Protein AF-A0AAE4C922-F1 (afdb_monomer)

Radius of gyration: 15.32 Å; Cα contacts (8 Å, |Δi|>4): 191; chain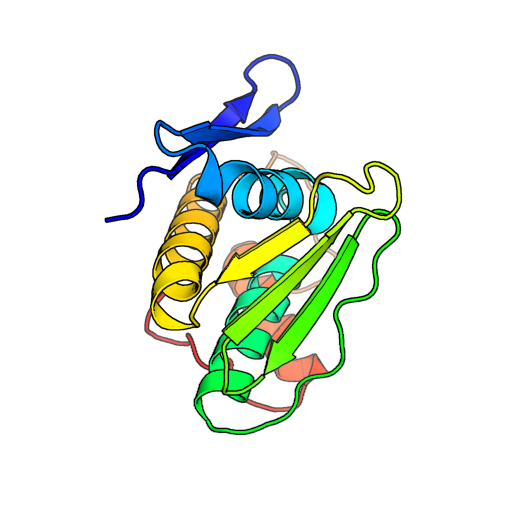s: 1; bounding box: 37×38×39 Å

Solvent-accessible surface area (backbone atoms only — not comparable to full-atom values): 8751 Å² total; per-residue (Å²): 136,72,62,66,46,72,46,67,37,92,88,74,74,39,59,43,69,48,64,81,53,71,88,48,45,65,61,45,50,47,42,38,70,74,30,45,90,39,57,53,53,47,48,51,55,53,43,43,55,52,40,6,72,73,64,40,76,48,82,65,48,80,55,92,56,37,48,34,44,48,35,70,84,18,38,41,44,36,33,72,87,40,82,84,51,60,52,75,42,44,56,81,65,47,46,60,52,53,53,51,49,51,56,47,56,73,70,56,78,79,65,86,87,68,85,59,94,62,62,74,91,46,56,71,65,56,35,32,52,53,50,48,25,62,74,70,73,44,83,59,87,51,68,80,75,82,103

Nearest PDB structures (foldseek):
  8kdc-assembly1_A  TM=4.820E-01  e=9.757E-01  Human respirovirus 3
  1xip-assembly1_A  TM=6.597E-01  e=4.620E+00  Saccharomyces cerevisiae
  5m11-assembly1_A  TM=6.173E-01  e=4.099E+00  Porphyromonas gingivalis
  6v86-assembly1_A  TM=4.823E-01  e=1.574E+00  Simian virus 5 (strain W3)

Secondary structure (DSSP, 8-state):
--SEEEEE-TTT--EEEEES-GGGHHHHHHIIIIITT-HHHHHHHHHHHHHHHTT--PPPEE-SSEEEEEETTEEEEEESS-TT-EEEE-HHHHHHHHHHHHHHHHTSPPPTTPPPSS-TTS-HHHHHHHHHHHHHTS--TTTTT--

Foldseek 3Di:
DAQKDWDADPPPRFIQIDGDDVLCVLVRVCCRPVVILPLLSLLVVLQCLVCQCVQHFDDWDDDPFWTWGGHVQFIWIAGPVDRVSIHTDHSVNNNVVSLNSSVNSVPRDDDPPDDDPFPPVDDPNVRSQVVNCVVVVHHRPCVVPSD

Mean predicted aligned error: 4.3 Å

pLDDT: mean 90.55, std 7.06, range [52.28, 97.0]

Organism: NCBI:txid137266

Structure (mmCIF, N/CA/C/O backbone):
data_AF-A0AAE4C922-F1
#
_entry.id   AF-A0AAE4C922-F1
#
loop_
_atom_site.group_PDB
_atom_site.id
_atom_site.type_symbol
_atom_site.label_atom_id
_atom_site.label_alt_id
_atom_site.label_comp_id
_atom_site.label_asym_id
_atom_site.label_entity_id
_atom_site.label_seq_id
_atom_site.pdbx_PDB_ins_code
_atom_site.Cartn_x
_atom_site.Cartn_y
_atom_site.Cartn_z
_atom_site.occupancy
_atom_site.B_iso_or_equiv
_atom_site.auth_seq_id
_atom_site.auth_comp_id
_atom_site.auth_asym_id
_atom_site.auth_atom_id
_atom_site.pdbx_PDB_model_num
ATOM 1 N N . MET A 1 1 ? 16.343 -5.368 2.368 1.00 52.28 1 MET A N 1
ATOM 2 C CA . MET A 1 1 ? 16.003 -4.069 2.977 1.00 52.28 1 MET A CA 1
ATOM 3 C C . MET A 1 1 ? 15.956 -3.070 1.843 1.00 52.28 1 MET A C 1
ATOM 5 O O . MET A 1 1 ? 16.973 -2.877 1.186 1.00 52.28 1 MET A O 1
ATOM 9 N N . THR A 1 2 ? 14.772 -2.576 1.517 1.00 64.94 2 THR A N 1
ATOM 10 C CA . THR A 1 2 ? 14.566 -1.636 0.414 1.00 64.94 2 THR A CA 1
ATOM 11 C C . THR A 1 2 ? 15.020 -0.239 0.814 1.00 64.94 2 THR A C 1
ATOM 13 O O . THR A 1 2 ? 14.922 0.147 1.973 1.00 64.94 2 THR A O 1
ATOM 16 N N . ASP A 1 3 ? 15.550 0.518 -0.146 1.00 85.31 3 ASP A N 1
ATOM 17 C CA . ASP A 1 3 ? 16.091 1.866 0.085 1.00 85.31 3 ASP A CA 1
ATOM 18 C C . ASP A 1 3 ? 14.994 2.940 0.231 1.00 85.31 3 ASP A C 1
ATOM 20 O O . ASP A 1 3 ? 15.311 4.127 0.235 1.00 85.31 3 ASP A O 1
ATOM 24 N N . LEU A 1 4 ? 13.721 2.536 0.343 1.00 91.75 4 LEU A N 1
ATOM 25 C CA . LEU A 1 4 ? 12.575 3.401 0.623 1.00 91.75 4 LEU A CA 1
ATOM 26 C C . LEU A 1 4 ? 12.276 3.442 2.123 1.00 91.75 4 LEU A C 1
ATOM 28 O O . LEU A 1 4 ? 12.297 2.421 2.807 1.00 91.75 4 LEU A O 1
ATOM 32 N N . ARG A 1 5 ? 11.955 4.632 2.623 1.00 94.00 5 ARG A N 1
ATOM 33 C CA . ARG A 1 5 ? 11.443 4.879 3.973 1.00 94.00 5 ARG A CA 1
ATOM 34 C C . ARG A 1 5 ? 10.208 5.752 3.884 1.00 94.00 5 ARG A C 1
ATOM 36 O O . ARG A 1 5 ? 10.189 6.681 3.080 1.00 94.00 5 ARG A O 1
ATOM 43 N N . PHE A 1 6 ? 9.238 5.482 4.744 1.00 96.25 6 PHE A N 1
ATOM 44 C CA . PHE A 1 6 ? 7.982 6.216 4.814 1.00 96.25 6 PHE A CA 1
ATOM 45 C C . PHE A 1 6 ? 7.894 6.985 6.126 1.00 96.25 6 PHE A C 1
ATOM 47 O O . PHE A 1 6 ? 8.331 6.503 7.172 1.00 96.25 6 PHE A O 1
ATOM 54 N N . GLU A 1 7 ? 7.358 8.193 6.053 1.00 96.19 7 GLU A N 1
ATOM 55 C CA . GLU A 1 7 ? 7.121 9.060 7.201 1.00 96.19 7 GLU A CA 1
ATOM 56 C C . GLU A 1 7 ? 5.879 9.921 6.943 1.00 96.19 7 GLU A C 1
ATOM 58 O O . GLU A 1 7 ? 5.360 9.964 5.825 1.00 96.19 7 GLU A O 1
ATOM 63 N N . LEU A 1 8 ? 5.385 10.589 7.983 1.00 96.19 8 LEU A N 1
ATOM 64 C CA . LEU A 1 8 ? 4.346 11.601 7.833 1.00 96.19 8 LEU A CA 1
ATOM 65 C C . LEU A 1 8 ? 4.983 12.960 7.585 1.00 96.19 8 LEU A C 1
ATOM 67 O O . LEU A 1 8 ? 5.907 13.361 8.297 1.00 96.19 8 LEU A O 1
ATOM 71 N N . ASP A 1 9 ? 4.435 13.679 6.616 1.00 94.00 9 ASP A N 1
ATOM 72 C CA . ASP A 1 9 ? 4.698 15.095 6.460 1.00 94.00 9 ASP A CA 1
ATOM 73 C C . ASP A 1 9 ? 4.204 15.854 7.711 1.00 94.00 9 ASP A C 1
ATOM 75 O O . ASP A 1 9 ? 3.045 15.687 8.110 1.00 94.00 9 ASP A O 1
ATOM 79 N N . PRO A 1 10 ? 5.057 16.673 8.354 1.00 90.81 10 PRO A N 1
ATOM 80 C CA . PRO A 1 10 ? 4.716 17.336 9.610 1.00 90.81 10 PRO A CA 1
ATOM 81 C C . PRO A 1 10 ? 3.700 18.477 9.455 1.00 90.81 10 PRO A C 1
ATOM 83 O O . PRO A 1 10 ? 3.103 18.880 10.451 1.00 90.81 10 PRO A O 1
ATOM 86 N N . GLU A 1 11 ? 3.522 19.020 8.250 1.00 92.94 11 GLU A N 1
ATOM 87 C CA . GLU A 1 11 ? 2.580 20.105 7.968 1.00 92.94 11 GLU A CA 1
ATOM 88 C C . GLU A 1 11 ? 1.208 19.550 7.568 1.00 92.94 11 GLU A C 1
ATOM 90 O O . GLU A 1 11 ? 0.177 20.034 8.040 1.00 92.94 11 GLU A O 1
ATOM 95 N N . TRP A 1 12 ? 1.192 18.502 6.743 1.00 90.00 12 TRP A N 1
ATOM 96 C CA . TRP A 1 12 ? -0.031 18.007 6.106 1.00 90.00 12 TRP A CA 1
ATOM 97 C C . TRP A 1 12 ? -0.566 16.702 6.697 1.00 90.00 12 TRP A C 1
ATOM 99 O O . TRP A 1 12 ? -1.698 16.318 6.391 1.00 90.00 12 TRP A O 1
ATOM 109 N N . ASP A 1 13 ? 0.204 16.023 7.555 1.00 90.75 13 ASP A N 1
ATOM 110 C CA . ASP A 1 13 ? -0.136 14.698 8.091 1.00 90.75 13 ASP A CA 1
ATOM 111 C C . ASP A 1 13 ? -0.445 13.704 6.950 1.00 90.75 13 ASP A C 1
ATOM 113 O O . ASP A 1 13 ? -1.394 12.918 7.007 1.00 90.75 13 ASP A O 1
ATOM 117 N N . LEU A 1 14 ? 0.330 13.779 5.863 1.00 93.12 14 LEU A N 1
ATOM 118 C CA . LEU A 1 14 ? 0.217 12.908 4.693 1.00 93.12 14 LEU A CA 1
ATOM 119 C C . LEU A 1 14 ? 1.459 12.021 4.568 1.00 93.12 14 LEU A C 1
ATOM 121 O O . LEU A 1 14 ? 2.556 12.479 4.887 1.00 93.12 14 LEU A O 1
ATOM 125 N N . PRO A 1 15 ? 1.320 10.767 4.101 1.00 96.69 15 PRO A N 1
ATOM 126 C CA . PRO A 1 15 ? 2.468 9.926 3.807 1.00 96.69 15 PRO A CA 1
ATOM 127 C C . PRO A 1 15 ? 3.399 10.588 2.794 1.00 96.69 15 PRO A C 1
ATOM 129 O O . PRO A 1 15 ? 2.966 11.060 1.745 1.00 96.69 15 PRO A O 1
ATOM 132 N N . ILE A 1 16 ? 4.690 10.566 3.094 1.00 96.50 16 ILE A N 1
ATOM 133 C CA . ILE A 1 16 ? 5.764 10.891 2.159 1.00 96.50 16 ILE A CA 1
ATOM 134 C C . ILE A 1 16 ? 6.784 9.757 2.174 1.00 96.50 16 ILE A C 1
ATOM 136 O O . ILE A 1 16 ? 6.860 8.971 3.124 1.00 96.50 16 ILE A O 1
ATOM 140 N N . PHE A 1 17 ? 7.582 9.662 1.113 1.00 95.31 17 PHE A N 1
ATOM 141 C CA . PHE A 1 17 ? 8.663 8.690 1.037 1.00 95.31 17 PHE A CA 1
ATOM 142 C C . PHE A 1 17 ? 10.007 9.373 0.807 1.00 95.31 17 PHE A C 1
ATOM 144 O O . PHE A 1 17 ? 10.119 10.406 0.147 1.00 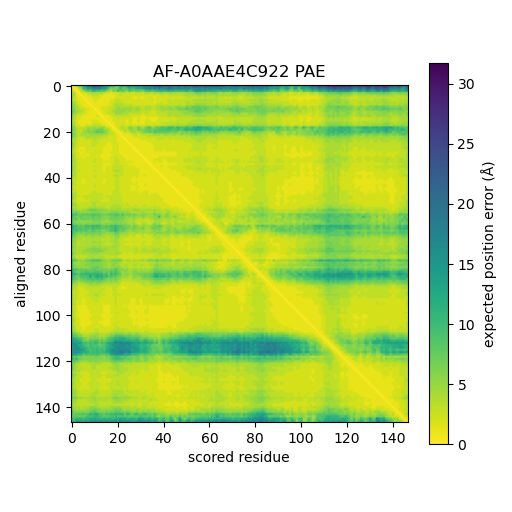95.31 17 PHE A O 1
ATOM 151 N N . LYS A 1 18 ? 11.055 8.753 1.339 1.00 93.06 18 LYS A N 1
ATOM 152 C CA . LYS A 1 18 ? 12.450 9.092 1.072 1.00 93.06 18 LYS A CA 1
ATOM 153 C C . LYS A 1 18 ? 13.144 7.849 0.559 1.00 93.06 18 LYS A C 1
ATOM 155 O O . LYS A 1 18 ? 12.982 6.775 1.133 1.00 93.06 18 LYS A O 1
ATOM 160 N N . GLY A 1 19 ? 13.969 7.989 -0.468 1.00 87.12 19 GLY A N 1
ATOM 161 C CA . GLY A 1 19 ? 14.823 6.893 -0.892 1.00 87.12 19 GLY A CA 1
ATOM 162 C C . GLY A 1 19 ? 16.059 7.344 -1.640 1.00 87.12 19 GLY A C 1
ATOM 163 O O . GLY A 1 19 ? 16.135 8.473 -2.115 1.00 87.12 19 GLY A O 1
ATOM 164 N N . ARG A 1 20 ? 17.053 6.456 -1.696 1.00 82.00 20 ARG A N 1
ATOM 165 C CA . ARG A 1 20 ? 18.315 6.698 -2.416 1.00 82.00 20 ARG A CA 1
ATOM 166 C C . ARG A 1 20 ? 18.31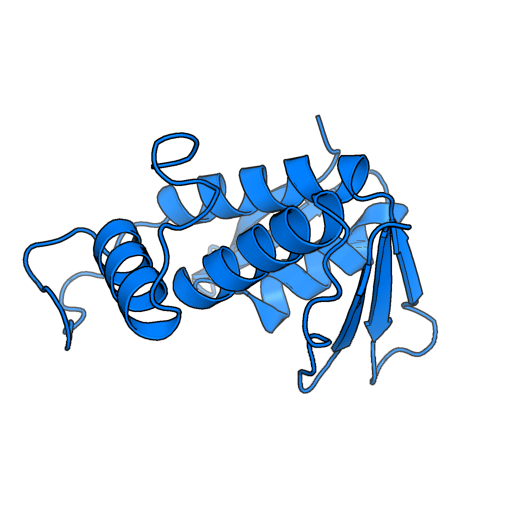0 6.127 -3.826 1.00 82.00 20 ARG A C 1
ATOM 168 O O . ARG A 1 20 ? 18.996 6.640 -4.700 1.00 82.00 20 ARG A O 1
ATOM 175 N N . ALA A 1 21 ? 17.549 5.060 -4.034 1.00 85.31 21 ALA A N 1
ATOM 176 C CA . ALA A 1 21 ? 17.456 4.380 -5.309 1.00 85.31 21 ALA A CA 1
ATOM 177 C C . ALA A 1 21 ? 16.242 4.905 -6.088 1.00 85.31 21 ALA A C 1
ATOM 179 O O . ALA A 1 21 ? 15.108 4.504 -5.822 1.00 85.31 21 ALA A O 1
ATOM 180 N N . GLU A 1 22 ? 16.501 5.772 -7.073 1.00 87.06 22 GLU A N 1
ATOM 181 C CA . GLU A 1 22 ? 15.480 6.405 -7.928 1.00 87.06 22 GLU A CA 1
ATOM 182 C C . GLU A 1 22 ? 14.549 5.387 -8.596 1.00 87.06 22 GLU A C 1
ATOM 184 O O . GLU A 1 22 ? 13.365 5.654 -8.786 1.00 87.06 22 GLU A O 1
ATOM 189 N N . ARG A 1 23 ? 15.047 4.170 -8.861 1.00 89.06 23 ARG A N 1
ATOM 190 C CA . ARG A 1 23 ? 14.239 3.074 -9.414 1.00 89.06 23 ARG A CA 1
ATOM 191 C C . ARG A 1 23 ? 12.982 2.765 -8.601 1.00 89.06 23 ARG A C 1
ATOM 193 O O . ARG A 1 23 ? 12.041 2.241 -9.174 1.00 89.06 23 ARG A O 1
ATOM 200 N N . TYR A 1 24 ? 12.956 3.042 -7.295 1.00 90.75 24 TYR A N 1
ATOM 201 C CA . TYR A 1 24 ? 11.797 2.781 -6.434 1.00 90.75 24 TYR A CA 1
ATOM 202 C C . TYR A 1 24 ? 10.889 4.004 -6.250 1.00 90.75 24 TYR A C 1
ATOM 204 O O . TYR A 1 24 ? 9.877 3.904 -5.563 1.00 90.75 24 TYR A O 1
ATOM 212 N N . PHE A 1 25 ? 11.209 5.154 -6.849 1.00 90.62 25 PHE A N 1
ATOM 213 C CA . PHE A 1 25 ? 10.378 6.353 -6.717 1.00 90.62 25 PHE A CA 1
ATOM 214 C C . PHE A 1 25 ? 8.966 6.172 -7.285 1.00 90.62 25 PHE A C 1
ATOM 216 O O . PHE A 1 25 ? 8.040 6.605 -6.607 1.00 90.62 25 PHE A O 1
ATOM 223 N N . PRO A 1 26 ? 8.748 5.488 -8.428 1.00 90.88 26 PRO A N 1
ATOM 224 C CA . PRO A 1 26 ? 7.392 5.203 -8.901 1.00 90.88 26 PRO A CA 1
ATOM 225 C C . PRO A 1 26 ? 6.571 4.384 -7.899 1.00 90.88 26 PRO A C 1
ATOM 227 O O . PRO A 1 26 ? 5.418 4.714 -7.639 1.00 90.88 26 PRO A O 1
ATOM 230 N N . LEU A 1 27 ? 7.185 3.372 -7.275 1.00 92.12 27 LEU A N 1
ATOM 231 C CA . LEU A 1 27 ? 6.546 2.553 -6.242 1.00 92.12 27 LEU A CA 1
ATOM 232 C C . LEU A 1 27 ? 6.218 3.372 -4.982 1.00 92.12 27 LEU A C 1
ATOM 234 O O . LEU A 1 27 ? 5.122 3.259 -4.442 1.00 92.12 27 LEU A O 1
ATOM 238 N N . GLY A 1 28 ? 7.146 4.224 -4.536 1.00 93.69 28 GLY A N 1
ATOM 239 C CA . GLY A 1 28 ? 6.911 5.145 -3.423 1.00 93.69 28 GLY A CA 1
ATOM 240 C C . GLY A 1 28 ? 5.793 6.147 -3.716 1.00 93.69 28 GLY A C 1
ATOM 241 O O . GLY A 1 28 ? 4.930 6.355 -2.869 1.00 93.69 28 GLY A O 1
ATOM 242 N N . ALA A 1 29 ? 5.783 6.724 -4.920 1.00 92.06 29 ALA A N 1
ATOM 243 C CA . ALA A 1 29 ? 4.788 7.696 -5.362 1.00 92.06 29 ALA A CA 1
ATOM 244 C C . ALA A 1 29 ? 3.385 7.087 -5.416 1.00 92.06 29 ALA A C 1
ATOM 246 O O . ALA A 1 29 ? 2.467 7.655 -4.832 1.00 92.06 29 ALA A O 1
ATOM 247 N N . TRP A 1 30 ? 3.249 5.899 -6.013 1.00 93.56 30 TRP A N 1
ATOM 248 C CA . TRP A 1 30 ? 1.985 5.163 -6.034 1.00 93.56 30 TRP A CA 1
ATOM 249 C C . TRP A 1 30 ? 1.467 4.864 -4.623 1.00 93.56 30 TRP A C 1
ATOM 251 O O . TRP A 1 30 ? 0.286 5.061 -4.347 1.00 93.56 30 TRP A O 1
ATOM 261 N N . LEU A 1 31 ? 2.339 4.445 -3.697 1.00 95.38 31 LEU A N 1
ATOM 262 C CA . LEU A 1 31 ? 1.921 4.160 -2.321 1.00 95.38 31 LEU A CA 1
ATOM 263 C C . LEU A 1 31 ? 1.370 5.399 -1.616 1.00 95.38 31 LEU A C 1
ATOM 265 O O . LEU A 1 31 ? 0.302 5.335 -1.010 1.00 95.38 31 LEU A O 1
ATOM 269 N N . ILE A 1 32 ? 2.058 6.537 -1.702 1.00 94.94 32 ILE A N 1
ATOM 270 C CA . ILE A 1 32 ? 1.611 7.736 -0.986 1.00 94.94 32 ILE A CA 1
ATOM 271 C C . ILE A 1 32 ? 0.373 8.387 -1.621 1.00 94.94 32 ILE A C 1
ATOM 273 O O . ILE A 1 32 ? -0.412 8.998 -0.893 1.00 94.94 32 ILE A O 1
ATOM 277 N N . SER A 1 33 ? 0.178 8.242 -2.939 1.00 92.06 33 SER A N 1
ATOM 278 C CA . SER A 1 33 ? -0.949 8.842 -3.664 1.00 92.06 33 SER A CA 1
ATOM 279 C C . SER A 1 33 ? -2.195 7.957 -3.675 1.00 92.06 33 SER A C 1
ATOM 281 O O . SER A 1 33 ? -3.278 8.443 -3.360 1.00 92.06 33 SER A O 1
ATOM 283 N N . GLU A 1 34 ? -2.049 6.667 -3.990 1.00 93.12 34 GLU A N 1
ATOM 284 C CA . GLU A 1 34 ? -3.180 5.757 -4.213 1.00 93.12 34 GLU A CA 1
ATOM 285 C C . GLU A 1 34 ? -3.551 4.971 -2.961 1.00 93.12 34 GLU A C 1
ATOM 287 O O . GLU A 1 34 ? -4.730 4.764 -2.683 1.00 93.12 34 GLU A O 1
ATOM 292 N N . VAL A 1 35 ? -2.554 4.543 -2.180 1.00 95.12 35 VAL A N 1
ATOM 293 C CA . VAL A 1 35 ? -2.80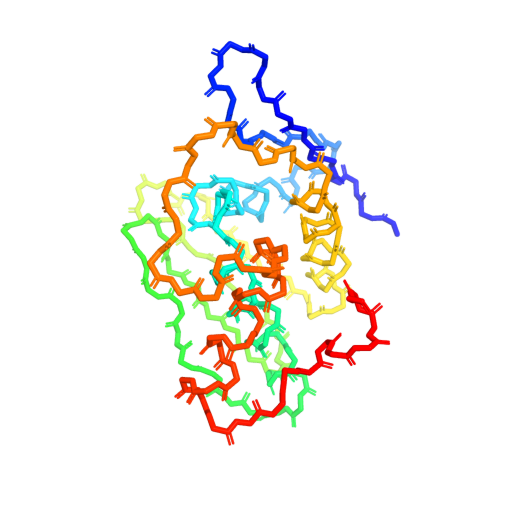5 3.814 -0.929 1.00 95.12 35 VAL A CA 1
ATOM 294 C C . VAL A 1 35 ? -3.014 4.789 0.226 1.00 95.12 35 VAL A C 1
ATOM 296 O O . VAL A 1 35 ? -3.945 4.637 1.022 1.00 95.12 35 VAL A O 1
ATOM 299 N N . SER A 1 36 ? -2.186 5.836 0.300 1.00 94.88 36 SER A N 1
ATOM 300 C CA . SER A 1 36 ? -2.265 6.877 1.326 1.00 94.88 36 SER A CA 1
ATOM 301 C C . SER A 1 36 ? -2.356 6.257 2.734 1.00 94.88 36 SER A C 1
ATOM 303 O O . SER A 1 36 ? -1.706 5.249 3.009 1.00 94.88 36 SER A O 1
ATOM 305 N N . LYS A 1 37 ? -3.151 6.827 3.646 1.00 94.75 37 LYS A N 1
ATOM 306 C CA . LYS A 1 37 ? -3.380 6.292 5.005 1.00 94.75 37 LYS A CA 1
ATOM 307 C C . LYS A 1 37 ? -4.483 5.223 5.075 1.00 94.75 37 LYS A C 1
ATOM 309 O O . LYS A 1 37 ? -4.967 4.911 6.165 1.00 94.75 37 LYS A O 1
ATOM 314 N N . ASN A 1 38 ? -4.944 4.703 3.936 1.00 93.62 38 ASN A N 1
ATOM 315 C CA . ASN A 1 38 ? -6.079 3.790 3.894 1.00 93.62 38 ASN A CA 1
ATOM 316 C C . ASN A 1 38 ? -5.624 2.337 4.098 1.00 93.62 38 ASN A C 1
ATOM 318 O O . ASN A 1 38 ? -5.079 1.701 3.199 1.00 93.62 38 ASN A O 1
ATOM 322 N N . HIS A 1 39 ? -5.898 1.801 5.288 1.00 94.31 39 HIS A N 1
ATOM 323 C CA . HIS A 1 39 ? -5.548 0.427 5.647 1.00 94.31 39 HIS A CA 1
ATOM 324 C C . HIS A 1 39 ? -6.225 -0.603 4.735 1.00 94.31 39 HIS A C 1
ATOM 326 O O . HIS A 1 39 ? -5.582 -1.574 4.364 1.00 94.31 39 HIS A O 1
ATOM 332 N N . GLY A 1 40 ? -7.481 -0.386 4.330 1.00 94.56 40 GLY A N 1
ATOM 333 C CA . GLY A 1 40 ? -8.188 -1.287 3.410 1.00 94.56 40 GLY A CA 1
ATOM 334 C C . GLY A 1 40 ? -7.479 -1.408 2.064 1.00 94.56 40 GLY A C 1
ATOM 335 O O . GLY A 1 40 ? -7.203 -2.505 1.599 1.00 94.56 40 GLY A O 1
ATOM 336 N N . VAL A 1 41 ? -7.082 -0.269 1.506 1.00 95.69 41 VAL A N 1
ATOM 337 C CA . VAL A 1 41 ? -6.380 -0.202 0.218 1.00 95.69 41 VAL A CA 1
ATOM 338 C C . VAL A 1 41 ? -4.970 -0.809 0.325 1.00 95.69 41 VAL A C 1
ATOM 340 O O . VAL A 1 41 ? -4.500 -1.478 -0.592 1.00 95.69 41 VAL A O 1
ATOM 343 N N . ALA A 1 42 ? -4.303 -0.666 1.476 1.00 96.88 42 ALA A N 1
ATOM 344 C CA . ALA A 1 42 ? -3.030 -1.343 1.734 1.00 96.88 42 ALA A CA 1
ATOM 345 C C . ALA A 1 42 ? -3.183 -2.875 1.825 1.00 96.88 42 ALA A C 1
ATOM 347 O O . ALA A 1 42 ? -2.313 -3.607 1.350 1.00 96.88 42 ALA A O 1
ATOM 348 N N . LEU A 1 43 ? -4.288 -3.362 2.404 1.00 97.00 43 LEU A N 1
ATOM 349 C CA . LEU A 1 43 ? -4.633 -4.788 2.428 1.00 97.00 43 LEU A CA 1
ATOM 350 C C . LEU A 1 43 ? -4.875 -5.319 1.013 1.00 97.00 43 LEU A C 1
ATOM 352 O O . LEU A 1 43 ? -4.316 -6.353 0.657 1.00 97.00 43 LEU A O 1
ATOM 356 N N . ASP A 1 44 ? -5.618 -4.586 0.181 1.00 96.25 44 ASP A N 1
ATOM 357 C CA . ASP A 1 44 ? -5.829 -4.956 -1.223 1.00 96.25 44 ASP A CA 1
ATOM 358 C C . ASP A 1 44 ? -4.497 -5.095 -1.973 1.00 96.25 44 ASP A C 1
ATOM 360 O O . ASP A 1 44 ? -4.268 -6.101 -2.645 1.00 96.25 44 ASP A O 1
ATOM 364 N N . ALA A 1 45 ? -3.566 -4.151 -1.793 1.00 96.25 45 ALA A N 1
ATOM 365 C CA . ALA A 1 45 ? -2.244 -4.216 -2.418 1.00 96.25 45 ALA A CA 1
ATOM 366 C C . ALA A 1 45 ? -1.430 -5.443 -1.962 1.00 96.25 45 ALA A C 1
ATOM 368 O O . ALA A 1 45 ? -0.801 -6.123 -2.779 1.00 96.25 45 ALA A O 1
ATOM 369 N N . LEU A 1 46 ? -1.445 -5.748 -0.659 1.00 96.69 46 LEU A N 1
ATOM 370 C CA . LEU A 1 46 ? -0.774 -6.923 -0.097 1.00 96.69 46 LEU A CA 1
ATOM 371 C C . LEU A 1 46 ? -1.381 -8.231 -0.618 1.00 96.69 46 LEU A C 1
ATOM 373 O O . LEU A 1 46 ? -0.639 -9.153 -0.967 1.00 96.69 46 LEU A O 1
ATOM 377 N N . ALA A 1 47 ? -2.710 -8.318 -0.668 1.00 96.00 47 ALA A N 1
ATOM 378 C CA . ALA A 1 47 ? -3.420 -9.490 -1.155 1.00 96.00 47 ALA A CA 1
ATOM 379 C C . ALA A 1 47 ? -3.203 -9.707 -2.656 1.00 96.00 47 ALA A C 1
ATOM 381 O O . ALA A 1 47 ? -2.879 -10.823 -3.053 1.00 96.00 47 ALA A O 1
ATOM 382 N N . MET A 1 48 ? -3.269 -8.641 -3.461 1.00 95.44 48 MET A N 1
ATOM 383 C CA . MET A 1 48 ? -2.976 -8.665 -4.897 1.00 95.44 48 MET A CA 1
ATOM 384 C C . MET A 1 48 ? -1.591 -9.264 -5.178 1.00 95.44 48 MET A C 1
ATOM 386 O O . MET A 1 48 ? -1.446 -10.124 -6.048 1.00 95.44 48 MET A O 1
ATOM 390 N N . LEU A 1 49 ? -0.569 -8.860 -4.414 1.00 95.62 49 LEU A N 1
ATOM 391 C CA . LEU A 1 49 ? 0.782 -9.404 -4.563 1.00 95.62 49 LEU A CA 1
ATOM 392 C C . LEU A 1 49 ? 0.873 -10.886 -4.165 1.00 95.62 49 LEU A C 1
ATOM 394 O O . LEU A 1 49 ? 1.632 -11.651 -4.763 1.00 95.62 49 LEU A O 1
ATOM 398 N N . ASP A 1 50 ? 0.139 -11.299 -3.132 1.00 95.38 50 ASP A N 1
ATOM 399 C CA . ASP A 1 50 ? 0.133 -12.689 -2.677 1.00 95.38 50 ASP A CA 1
ATOM 400 C C . ASP A 1 50 ? -0.611 -13.622 -3.641 1.00 95.38 50 ASP A C 1
ATOM 402 O O . ASP A 1 50 ? -0.136 -14.723 -3.914 1.00 95.38 50 ASP A O 1
ATOM 406 N N . ASP A 1 51 ? -1.730 -13.164 -4.199 1.00 95.25 51 ASP A N 1
ATOM 407 C CA . ASP A 1 51 ? -2.482 -13.880 -5.230 1.00 95.25 51 ASP A CA 1
ATOM 408 C C . ASP A 1 51 ? -1.618 -14.062 -6.491 1.00 95.25 51 ASP A C 1
ATOM 410 O O . ASP A 1 51 ? -1.433 -15.186 -6.963 1.00 95.25 51 ASP A O 1
ATOM 414 N N . ALA A 1 52 ? -0.959 -12.997 -6.962 1.00 95.69 52 ALA A N 1
ATOM 415 C CA . ALA A 1 52 ? -0.021 -13.079 -8.083 1.00 95.69 52 ALA A CA 1
ATOM 416 C C . ALA A 1 52 ? 1.146 -14.050 -7.826 1.00 95.69 52 ALA A C 1
ATOM 418 O O . ALA A 1 52 ? 1.531 -14.820 -8.708 1.00 95.69 52 ALA A O 1
ATOM 419 N N . ALA A 1 53 ? 1.684 -14.075 -6.601 1.00 94.62 53 ALA A N 1
ATOM 420 C CA . ALA A 1 53 ? 2.745 -15.008 -6.216 1.00 94.62 53 ALA A CA 1
ATOM 421 C C . ALA A 1 53 ? 2.286 -16.477 -6.190 1.00 94.62 53 ALA A C 1
ATOM 423 O O . ALA A 1 53 ? 3.111 -17.379 -6.340 1.00 94.62 53 ALA A O 1
ATOM 424 N N . ARG A 1 54 ? 0.983 -16.726 -6.016 1.00 93.81 54 ARG A N 1
ATOM 425 C CA . ARG A 1 54 ? 0.370 -18.058 -6.137 1.00 93.81 54 ARG A CA 1
ATOM 426 C C . ARG A 1 54 ? 0.047 -18.446 -7.582 1.00 93.81 54 ARG A C 1
ATOM 428 O O . ARG A 1 54 ? -0.331 -19.590 -7.822 1.00 93.81 54 ARG A O 1
ATOM 435 N N . GLY A 1 55 ? 0.265 -17.540 -8.535 1.00 92.88 55 GLY A N 1
ATOM 436 C CA . GLY A 1 55 ? -0.028 -17.742 -9.952 1.00 92.88 55 GLY A CA 1
ATOM 437 C C . GLY A 1 55 ? -1.442 -17.327 -10.355 1.00 92.88 55 GLY A C 1
ATOM 438 O O . GLY A 1 55 ? -1.816 -17.539 -11.509 1.00 92.88 55 GLY A O 1
ATOM 439 N N . ASP A 1 56 ? -2.211 -16.729 -9.443 1.00 92.94 56 ASP A N 1
ATOM 440 C CA . ASP A 1 56 ? -3.496 -16.129 -9.783 1.00 92.94 56 ASP A CA 1
ATOM 441 C C . ASP A 1 56 ? -3.265 -14.838 -10.587 1.00 92.94 56 ASP A C 1
ATOM 443 O O . ASP A 1 56 ? -2.209 -14.207 -10.517 1.00 92.94 56 ASP A O 1
ATOM 447 N N . THR A 1 57 ? -4.250 -14.441 -11.393 1.00 88.94 57 THR A N 1
ATOM 448 C CA . THR A 1 57 ? -4.221 -13.160 -12.116 1.00 88.94 57 THR A CA 1
ATOM 449 C C . THR A 1 57 ? -5.192 -12.209 -11.428 1.00 88.94 57 THR A C 1
ATOM 451 O O . THR A 1 57 ? -6.389 -12.282 -11.716 1.00 88.94 57 THR A O 1
ATOM 454 N N . PRO A 1 58 ? -4.725 -11.380 -10.479 1.00 88.06 58 PRO A N 1
ATOM 455 C CA . PRO A 1 58 ? -5.592 -10.412 -9.828 1.00 88.06 58 PRO A CA 1
ATOM 456 C C . PRO A 1 58 ? -6.130 -9.403 -10.846 1.00 88.06 58 PRO A C 1
ATOM 458 O O . PRO A 1 58 ? -5.534 -9.174 -11.905 1.00 88.06 58 PRO A O 1
ATOM 461 N N . GLU A 1 59 ? -7.268 -8.793 -10.519 1.00 86.94 59 GLU A N 1
ATOM 462 C CA . GLU A 1 59 ? -7.780 -7.683 -11.316 1.00 86.94 59 GLU A CA 1
ATOM 463 C C . GLU A 1 59 ? -6.749 -6.543 -11.344 1.00 86.94 59 GLU A C 1
ATOM 465 O O . GLU A 1 59 ? -6.096 -6.280 -10.328 1.00 86.94 59 GLU A O 1
ATOM 470 N N . PRO A 1 60 ? -6.568 -5.870 -12.496 1.00 86.69 60 PRO A N 1
ATOM 471 C CA . PRO A 1 60 ? -5.705 -4.705 -12.567 1.00 86.69 60 PRO A CA 1
ATOM 472 C C . PRO A 1 60 ? -6.144 -3.638 -11.570 1.00 86.69 60 PRO A C 1
ATOM 474 O O . PRO A 1 60 ? -7.333 -3.358 -11.417 1.00 86.69 60 PRO A O 1
ATOM 477 N N . TRP A 1 61 ? -5.167 -3.002 -10.940 1.00 87.44 61 TRP A N 1
ATOM 478 C CA . TRP A 1 61 ? -5.416 -1.826 -10.133 1.00 87.44 61 TRP A CA 1
ATOM 479 C C . TRP A 1 61 ? -5.540 -0.627 -11.063 1.00 87.44 61 TRP A C 1
ATOM 481 O O . TRP A 1 61 ? -4.550 -0.124 -11.603 1.00 87.44 61 TRP A O 1
ATOM 491 N N . ASP A 1 62 ? -6.784 -0.207 -11.254 1.00 82.44 62 ASP A N 1
ATOM 492 C CA . ASP A 1 62 ? -7.155 0.976 -12.014 1.00 82.44 62 ASP A CA 1
ATOM 493 C C . ASP A 1 62 ? -7.480 2.107 -11.041 1.00 82.44 62 ASP A C 1
ATOM 495 O O . ASP A 1 62 ? -8.433 2.029 -10.260 1.00 82.44 62 ASP A O 1
ATOM 499 N N . SER A 1 63 ? -6.666 3.156 -11.073 1.00 84.56 63 SER A N 1
ATOM 500 C CA . SER A 1 63 ? -6.924 4.376 -10.325 1.00 84.56 63 SER A CA 1
ATOM 501 C C . SER A 1 63 ? -6.775 5.609 -11.206 1.00 84.56 63 SER A C 1
ATOM 503 O O . SER A 1 63 ? -6.395 5.532 -12.374 1.00 84.56 63 SER A O 1
ATOM 505 N N . GLU A 1 64 ? -7.095 6.784 -10.664 1.00 83.50 64 GLU A N 1
ATOM 506 C CA . GLU A 1 64 ? -7.062 8.027 -11.438 1.00 83.50 64 GLU A CA 1
ATOM 507 C C . GLU A 1 64 ? -5.673 8.287 -12.045 1.00 83.50 64 GLU A C 1
ATOM 509 O O . GLU A 1 64 ? -5.567 8.649 -13.218 1.00 83.50 64 GLU A O 1
ATOM 514 N N . SER A 1 65 ? -4.609 8.024 -11.282 1.00 87.75 65 SER A N 1
ATOM 515 C CA . SER A 1 65 ? -3.246 8.404 -11.666 1.00 87.75 65 SER A CA 1
ATOM 516 C C . SER A 1 65 ? -2.384 7.255 -12.174 1.00 87.75 65 SER A C 1
ATOM 518 O O . SER A 1 65 ? -1.374 7.519 -12.830 1.00 87.75 65 SER A O 1
ATOM 520 N N . TYR A 1 66 ? -2.742 6.000 -11.892 1.00 89.19 66 TYR A N 1
ATOM 521 C CA . TYR A 1 66 ? -1.893 4.853 -12.197 1.00 89.19 66 TYR A CA 1
ATOM 522 C C . TYR A 1 66 ? -2.668 3.690 -12.813 1.00 89.19 66 TYR A C 1
ATOM 524 O O . TYR A 1 66 ? -3.722 3.290 -12.330 1.00 89.19 66 TYR A O 1
ATOM 532 N N . ASP A 1 67 ? -2.059 3.102 -13.839 1.00 91.56 67 ASP A N 1
ATOM 533 C CA . ASP A 1 67 ? -2.358 1.756 -14.307 1.00 91.56 67 ASP A CA 1
ATOM 534 C C . ASP A 1 67 ? -1.346 0.794 -13.691 1.00 91.56 67 ASP A C 1
ATOM 536 O O . ASP A 1 67 ? -0.136 0.897 -13.937 1.00 91.56 67 ASP A O 1
ATOM 540 N N . VAL A 1 68 ? -1.836 -0.144 -12.885 1.00 93.25 68 VAL A N 1
ATOM 541 C CA . VAL A 1 68 ? -0.999 -1.133 -12.213 1.00 93.25 68 VAL A CA 1
ATOM 542 C C . VAL A 1 68 ? -1.490 -2.536 -12.535 1.00 93.25 68 VAL A C 1
ATOM 544 O O . VAL A 1 68 ? -2.634 -2.903 -12.284 1.00 93.25 68 VAL A O 1
ATOM 547 N N . THR A 1 69 ? -0.588 -3.355 -13.073 1.00 93.88 69 THR A N 1
ATOM 548 C CA . THR A 1 69 ? -0.844 -4.782 -13.298 1.00 93.88 69 THR A CA 1
ATOM 549 C C . THR A 1 69 ? 0.123 -5.605 -12.473 1.00 93.88 69 THR A C 1
ATOM 551 O O . THR A 1 69 ? 1.330 -5.349 -12.529 1.00 93.88 69 THR A O 1
ATOM 554 N N . VAL A 1 70 ? -0.389 -6.616 -11.779 1.00 94.75 70 VAL A N 1
ATOM 555 C CA . VAL A 1 70 ? 0.421 -7.590 -11.048 1.00 94.75 70 VAL A CA 1
ATOM 556 C C . VAL A 1 70 ? 0.089 -8.982 -11.563 1.00 94.75 70 VAL A C 1
ATOM 558 O O . VAL A 1 70 ? -1.075 -9.351 -11.660 1.00 94.75 70 VAL A O 1
ATOM 561 N N . ASP A 1 71 ? 1.114 -9.743 -11.916 1.00 94.06 71 ASP A N 1
ATOM 562 C CA . ASP A 1 71 ? 1.008 -11.139 -12.323 1.00 94.06 71 ASP A CA 1
ATOM 563 C C . ASP A 1 71 ? 2.213 -11.932 -11.783 1.00 94.06 71 ASP A C 1
ATOM 565 O O . ASP A 1 71 ? 3.072 -11.396 -11.077 1.00 94.06 71 ASP A O 1
ATOM 569 N N . ALA A 1 72 ? 2.292 -13.224 -12.102 1.00 93.69 72 ALA A N 1
ATOM 570 C CA . ALA A 1 72 ? 3.391 -14.078 -11.651 1.00 93.69 72 ALA A CA 1
ATOM 571 C C . ALA A 1 72 ? 4.785 -13.621 -12.141 1.00 93.69 72 ALA A C 1
ATOM 573 O O . ALA A 1 72 ? 5.793 -14.029 -11.563 1.00 93.69 72 ALA A O 1
ATOM 574 N N . ALA A 1 73 ? 4.870 -12.799 -13.195 1.00 93.00 73 ALA A N 1
ATOM 575 C CA . ALA A 1 73 ? 6.133 -12.248 -13.683 1.00 93.00 73 ALA A CA 1
ATOM 576 C C . ALA A 1 73 ? 6.576 -11.009 -12.888 1.00 93.00 73 ALA A C 1
ATOM 578 O O . ALA A 1 73 ? 7.767 -10.691 -12.873 1.00 93.00 73 ALA A O 1
ATOM 579 N N . GLY A 1 74 ? 5.651 -10.326 -12.211 1.00 94.00 74 GLY A N 1
ATOM 580 C CA . GLY A 1 74 ? 5.955 -9.167 -11.386 1.00 94.00 74 GLY A CA 1
ATOM 581 C C . GLY A 1 74 ? 4.864 -8.107 -11.405 1.00 94.00 74 GLY A C 1
ATOM 582 O O . GLY A 1 74 ? 3.700 -8.360 -11.700 1.00 94.00 74 GLY A O 1
ATOM 583 N N . MET A 1 75 ? 5.270 -6.888 -11.075 1.00 94.94 75 MET A N 1
ATOM 584 C CA . MET A 1 75 ? 4.417 -5.710 -11.037 1.00 94.94 75 MET A CA 1
ATOM 585 C C . MET A 1 75 ? 4.873 -4.707 -12.089 1.00 94.94 75 MET A C 1
ATOM 587 O O . MET A 1 75 ? 6.063 -4.405 -12.184 1.00 94.94 75 MET A O 1
ATOM 591 N N . ARG A 1 76 ? 3.926 -4.161 -12.851 1.00 94.44 76 ARG A N 1
ATOM 592 C CA . ARG A 1 76 ? 4.161 -3.099 -13.835 1.00 94.44 76 ARG A CA 1
ATOM 593 C C . ARG A 1 76 ? 3.322 -1.877 -13.489 1.00 94.44 76 ARG A C 1
ATOM 595 O O . ARG A 1 76 ? 2.150 -2.018 -13.150 1.00 94.44 76 ARG A O 1
ATOM 602 N N . PHE A 1 77 ? 3.934 -0.708 -13.626 1.00 90.25 77 PHE A N 1
ATOM 603 C CA . PHE A 1 77 ? 3.352 0.605 -13.369 1.00 90.25 77 PHE A CA 1
ATOM 604 C C . PHE A 1 77 ? 3.362 1.458 -14.625 1.00 90.25 77 PHE A C 1
ATOM 606 O O . PHE A 1 77 ? 4.385 1.521 -15.310 1.00 90.25 77 PHE A O 1
ATOM 613 N N . GLN A 1 78 ? 2.294 2.217 -14.830 1.00 89.75 78 GLN A N 1
ATOM 614 C CA . GLN A 1 78 ? 2.281 3.372 -15.716 1.00 89.75 78 GLN A CA 1
ATOM 615 C C . GLN A 1 78 ? 1.541 4.523 -15.033 1.00 89.75 78 GLN A C 1
ATOM 617 O O . GLN A 1 78 ? 0.369 4.387 -14.695 1.00 89.75 78 GLN A O 1
ATOM 622 N N . ASN A 1 79 ? 2.204 5.666 -14.851 1.00 88.38 79 ASN A N 1
ATOM 623 C CA . ASN A 1 79 ? 1.511 6.892 -14.460 1.00 88.38 79 ASN A CA 1
ATOM 624 C C . ASN A 1 79 ? 0.769 7.469 -15.681 1.00 88.38 79 ASN A C 1
ATOM 626 O O . ASN A 1 79 ? 1.349 7.604 -16.764 1.00 88.38 79 ASN A O 1
ATOM 630 N N . ARG A 1 80 ? -0.510 7.812 -15.510 1.00 88.25 80 ARG A N 1
ATOM 631 C CA . ARG A 1 80 ? -1.391 8.338 -16.567 1.00 88.25 80 ARG A CA 1
ATOM 632 C C . ARG A 1 80 ? -1.100 9.797 -16.930 1.00 88.25 80 ARG A C 1
ATOM 634 O O . ARG A 1 80 ? -1.376 10.217 -18.052 1.00 88.25 80 ARG A O 1
ATOM 641 N N . TYR A 1 81 ? -0.508 10.557 -16.013 1.00 86.69 81 TYR A N 1
ATOM 642 C CA . TYR A 1 81 ? -0.181 11.976 -16.174 1.00 86.69 81 TYR A CA 1
ATOM 643 C C . TYR A 1 81 ? 1.308 12.237 -16.443 1.00 86.69 81 TYR A C 1
ATOM 645 O O . TYR A 1 81 ? 1.660 13.301 -16.950 1.00 86.69 81 TYR A O 1
ATOM 653 N N . ALA A 1 82 ? 2.179 11.271 -16.145 1.00 82.69 82 ALA A N 1
ATOM 654 C CA . ALA A 1 82 ? 3.618 11.336 -16.390 1.00 82.69 82 ALA A CA 1
ATOM 655 C C . ALA A 1 82 ? 4.071 10.100 -17.180 1.00 82.69 82 ALA A C 1
ATOM 657 O O . ALA A 1 82 ? 4.398 9.060 -16.614 1.00 82.69 82 ALA A O 1
ATOM 658 N N . LEU A 1 83 ? 4.063 10.203 -18.512 1.00 78.69 83 LEU A N 1
ATOM 659 C CA . LEU A 1 83 ? 4.316 9.062 -19.403 1.00 78.69 83 LEU A CA 1
ATOM 660 C C . LEU A 1 83 ? 5.719 8.452 -19.245 1.00 78.69 83 LEU A C 1
ATOM 662 O O . LEU A 1 83 ? 5.913 7.279 -19.551 1.00 78.69 83 LEU A O 1
ATOM 666 N N . ASP A 1 84 ? 6.683 9.234 -18.765 1.00 80.75 84 ASP A N 1
ATOM 667 C CA . ASP A 1 84 ? 8.047 8.809 -18.450 1.00 80.75 84 ASP A CA 1
ATOM 668 C C . ASP A 1 84 ? 8.152 8.032 -17.126 1.00 80.75 84 ASP A C 1
ATOM 670 O O . ASP A 1 84 ? 9.145 7.342 -16.892 1.00 80.75 84 ASP A O 1
ATOM 674 N N . GLN A 1 85 ? 7.117 8.067 -16.283 1.00 80.69 85 GLN A N 1
ATOM 675 C CA . GLN A 1 85 ? 7.039 7.286 -15.053 1.00 80.69 85 GLN A CA 1
ATOM 676 C C . GLN A 1 85 ? 6.410 5.915 -15.314 1.00 80.69 85 GLN A C 1
ATOM 678 O O . GLN A 1 85 ? 5.264 5.631 -14.954 1.00 80.69 85 GLN A O 1
ATOM 683 N N . ARG A 1 86 ? 7.219 5.050 -15.928 1.00 88.38 86 ARG A N 1
ATOM 684 C CA . ARG A 1 86 ? 6.964 3.617 -16.073 1.00 88.38 86 ARG A CA 1
ATOM 685 C C . ARG A 1 86 ? 7.989 2.828 -15.272 1.00 88.38 86 ARG A C 1
ATOM 687 O O . ARG A 1 86 ? 9.178 3.141 -15.300 1.00 88.38 86 ARG A O 1
ATOM 694 N N . ALA A 1 87 ? 7.541 1.778 -14.595 1.00 92.25 87 ALA A N 1
ATOM 695 C CA . ALA A 1 87 ? 8.437 0.892 -13.865 1.00 92.25 87 ALA A CA 1
ATOM 696 C C . ALA A 1 87 ? 7.943 -0.549 -13.866 1.00 92.25 87 ALA A C 1
ATOM 698 O O . ALA A 1 87 ? 6.744 -0.812 -13.946 1.00 92.25 87 ALA A O 1
ATOM 699 N N . GLU A 1 88 ? 8.888 -1.476 -13.756 1.00 95.56 88 GLU A N 1
ATOM 700 C CA . GLU A 1 88 ? 8.626 -2.903 -13.617 1.00 95.56 88 GLU A CA 1
ATOM 701 C C . GLU A 1 88 ? 9.492 -3.445 -12.475 1.00 95.56 88 GLU A C 1
ATOM 703 O O . GLU A 1 88 ? 10.659 -3.063 -12.335 1.00 95.56 88 GLU A O 1
ATOM 708 N N . TYR A 1 89 ? 8.911 -4.305 -11.645 1.00 95.38 89 TYR A N 1
ATOM 709 C CA . TYR A 1 89 ? 9.550 -4.871 -10.458 1.00 95.38 89 TYR A CA 1
ATOM 710 C C . TYR A 1 89 ? 9.200 -6.348 -10.325 1.00 95.38 89 TYR A C 1
ATOM 712 O O . TYR A 1 89 ? 8.089 -6.757 -10.670 1.00 95.38 89 TYR A O 1
ATOM 720 N N . SER A 1 90 ? 10.107 -7.147 -9.766 1.00 96.06 90 SER A N 1
ATOM 721 C CA . SER A 1 90 ? 9.746 -8.508 -9.367 1.00 96.06 90 SER A CA 1
ATOM 722 C C . SER A 1 90 ? 8.844 -8.493 -8.125 1.00 96.06 90 SER A C 1
ATOM 724 O O . SER A 1 90 ? 8.853 -7.542 -7.338 1.00 96.06 90 SER A O 1
ATOM 726 N N . LEU A 1 91 ? 8.090 -9.572 -7.897 1.00 95.38 91 LEU A N 1
ATOM 727 C CA . LEU A 1 91 ? 7.276 -9.701 -6.681 1.00 95.38 91 LEU A CA 1
ATOM 728 C C . LEU A 1 91 ? 8.138 -9.640 -5.406 1.00 95.38 91 LEU A C 1
ATOM 730 O O . LEU A 1 91 ? 7.712 -9.069 -4.403 1.00 95.38 91 LEU A O 1
ATOM 734 N N . ASP A 1 92 ? 9.362 -10.172 -5.459 1.00 94.81 92 ASP A N 1
ATOM 735 C CA . ASP A 1 92 ? 10.321 -10.153 -4.346 1.00 94.81 92 ASP A CA 1
ATOM 736 C C . ASP A 1 92 ? 10.842 -8.747 -4.031 1.00 94.81 92 ASP A C 1
ATOM 738 O O . ASP A 1 92 ? 11.219 -8.465 -2.894 1.00 94.81 92 ASP A O 1
ATOM 742 N N . GLU A 1 93 ? 10.857 -7.853 -5.021 1.00 94.44 93 GLU A N 1
ATOM 743 C CA . GLU A 1 93 ? 11.227 -6.452 -4.827 1.00 94.44 93 GLU A CA 1
ATOM 744 C C . GLU A 1 93 ? 10.079 -5.643 -4.224 1.00 94.44 93 GLU A C 1
ATOM 746 O O . GLU A 1 93 ? 10.312 -4.808 -3.353 1.00 94.44 93 GLU A O 1
ATOM 751 N N . VAL A 1 94 ? 8.842 -5.906 -4.652 1.00 95.31 94 VAL A N 1
ATOM 752 C CA . VAL A 1 94 ? 7.655 -5.168 -4.194 1.00 95.31 94 VAL A CA 1
ATOM 753 C C . VAL A 1 94 ? 7.236 -5.584 -2.789 1.00 95.31 94 VAL A C 1
ATOM 755 O O . VAL A 1 94 ? 6.888 -4.729 -1.974 1.00 95.31 94 VAL A O 1
ATOM 758 N N . ARG A 1 95 ? 7.291 -6.886 -2.482 1.00 95.12 95 ARG A N 1
ATOM 759 C CA . ARG A 1 95 ? 6.837 -7.441 -1.200 1.00 95.12 95 ARG A CA 1
ATOM 760 C C . ARG A 1 95 ? 7.388 -6.696 0.016 1.00 95.12 95 ARG A C 1
ATOM 762 O O . ARG A 1 95 ? 6.575 -6.191 0.784 1.00 95.12 95 ARG A O 1
ATOM 769 N N . PRO A 1 96 ? 8.715 -6.563 0.205 1.00 93.94 96 PRO A N 1
ATOM 770 C CA . PRO A 1 96 ? 9.245 -5.876 1.377 1.00 93.94 96 PRO A CA 1
ATOM 771 C C . PRO A 1 96 ? 8.800 -4.412 1.452 1.00 93.94 96 PRO A C 1
ATOM 773 O O . PRO A 1 96 ? 8.586 -3.919 2.551 1.00 93.94 96 PRO A O 1
ATOM 776 N N . VAL A 1 97 ? 8.596 -3.732 0.317 1.00 95.69 97 VAL A N 1
ATOM 777 C CA . VAL A 1 97 ? 8.129 -2.336 0.310 1.00 95.69 97 VAL A CA 1
ATOM 778 C C . VAL A 1 97 ? 6.691 -2.232 0.799 1.00 95.69 97 VAL A C 1
ATOM 780 O O . VAL A 1 97 ? 6.404 -1.368 1.622 1.00 95.69 97 VAL A O 1
ATOM 783 N N . LEU A 1 98 ? 5.796 -3.107 0.332 1.00 96.12 98 LEU A N 1
ATOM 784 C CA . LEU A 1 98 ? 4.408 -3.132 0.802 1.00 96.12 98 LEU A CA 1
ATOM 785 C C . LEU A 1 98 ? 4.317 -3.501 2.281 1.00 96.12 98 LEU A C 1
ATOM 787 O O . LEU A 1 98 ? 3.553 -2.884 3.021 1.00 96.12 98 LEU A O 1
ATOM 791 N N . GLU A 1 99 ? 5.112 -4.473 2.731 1.00 96.06 99 GLU A N 1
ATOM 792 C CA . GLU A 1 99 ? 5.166 -4.827 4.149 1.00 96.06 99 GLU A CA 1
ATOM 793 C C . GLU A 1 99 ? 5.694 -3.669 5.008 1.00 96.06 99 GLU A C 1
ATOM 795 O O . GLU A 1 99 ? 5.154 -3.402 6.081 1.00 96.06 99 GLU A O 1
ATOM 800 N N . ASP A 1 100 ? 6.731 -2.964 4.549 1.00 95.50 100 ASP A N 1
ATOM 801 C CA . ASP A 1 100 ? 7.273 -1.794 5.243 1.00 95.50 100 ASP A CA 1
ATOM 802 C C . ASP A 1 100 ? 6.278 -0.627 5.244 1.00 95.50 100 ASP A C 1
ATOM 804 O O . ASP A 1 100 ? 6.147 0.059 6.260 1.00 95.50 100 ASP A O 1
ATOM 808 N N . TYR A 1 101 ? 5.529 -0.432 4.155 1.00 96.94 101 TYR A N 1
ATOM 809 C CA . TYR A 1 101 ? 4.464 0.567 4.089 1.00 96.94 101 TYR A CA 1
ATOM 810 C C . TYR A 1 101 ? 3.335 0.244 5.068 1.00 96.94 101 TYR A C 1
ATOM 812 O O . TYR A 1 101 ? 2.915 1.108 5.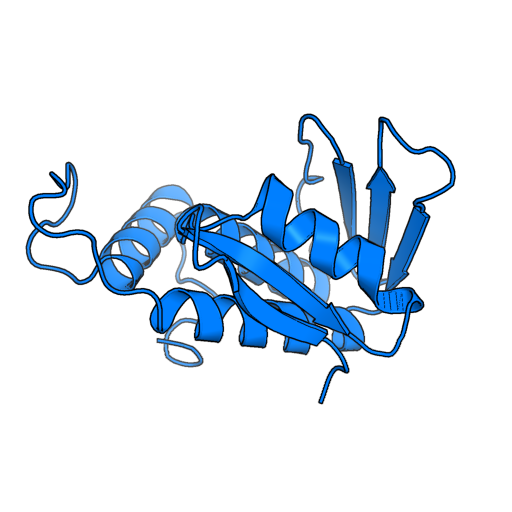833 1.00 96.94 101 TYR A O 1
ATOM 820 N N . TRP A 1 102 ? 2.898 -1.017 5.122 1.00 96.69 102 TRP A N 1
ATOM 821 C CA . TRP A 1 102 ? 1.921 -1.474 6.107 1.00 96.69 102 TRP A CA 1
ATOM 822 C C . TRP A 1 102 ? 2.398 -1.216 7.540 1.00 96.69 102 TRP A C 1
ATOM 824 O O . TRP A 1 102 ? 1.677 -0.606 8.327 1.00 96.69 102 TRP A O 1
ATOM 834 N N . ARG A 1 103 ? 3.639 -1.600 7.872 1.00 95.75 103 ARG A N 1
ATOM 835 C CA . ARG A 1 103 ? 4.231 -1.322 9.193 1.00 95.75 103 ARG A CA 1
ATOM 836 C C . ARG A 1 103 ? 4.258 0.171 9.500 1.00 95.75 103 ARG A C 1
ATOM 838 O O . ARG A 1 103 ? 3.977 0.546 10.631 1.00 95.75 103 ARG A O 1
ATOM 845 N N . PHE A 1 104 ? 4.568 1.013 8.516 1.00 96.00 104 PHE A N 1
ATOM 846 C CA . PHE A 1 104 ? 4.491 2.465 8.658 1.00 96.00 104 PHE A CA 1
ATOM 847 C C . PHE A 1 104 ? 3.067 2.927 8.996 1.00 96.00 104 PHE A C 1
ATOM 849 O O . PHE A 1 104 ? 2.909 3.686 9.952 1.00 96.00 104 PHE A O 1
ATOM 856 N N . LEU A 1 105 ? 2.036 2.434 8.302 1.00 95.69 105 LEU A N 1
ATOM 857 C CA . LEU A 1 105 ? 0.644 2.791 8.599 1.00 95.69 105 LEU A CA 1
ATOM 858 C C . LEU A 1 105 ? 0.249 2.446 10.038 1.00 95.69 105 LEU A C 1
ATOM 860 O O . LEU A 1 105 ? -0.384 3.264 10.702 1.00 95.69 105 LEU A O 1
ATOM 864 N N . LEU A 1 106 ? 0.711 1.304 10.558 1.00 93.88 106 LEU A N 1
ATOM 865 C CA . LEU A 1 106 ? 0.482 0.908 11.953 1.00 93.88 106 LEU A CA 1
ATOM 866 C C . LEU A 1 106 ? 1.104 1.869 12.982 1.00 93.88 106 LEU A C 1
ATOM 868 O O . LEU A 1 106 ? 0.695 1.869 14.141 1.00 93.88 106 LEU A O 1
ATOM 872 N N . THR A 1 107 ? 2.095 2.680 12.593 1.00 93.75 107 THR A N 1
ATOM 873 C CA . THR A 1 107 ? 2.694 3.694 13.482 1.00 93.75 107 THR A CA 1
ATOM 874 C C . THR A 1 107 ? 1.910 5.002 13.529 1.00 93.75 107 THR A C 1
ATOM 876 O O . THR A 1 107 ? 2.170 5.835 14.400 1.00 93.75 107 THR A O 1
ATOM 879 N N . ILE A 1 108 ? 0.962 5.202 12.610 1.00 92.56 108 ILE A N 1
ATOM 880 C CA . ILE A 1 108 ? 0.182 6.433 12.524 1.00 92.56 108 ILE A CA 1
ATOM 881 C C . ILE A 1 108 ? -0.881 6.410 13.630 1.00 92.56 108 ILE A C 1
ATOM 883 O O . ILE A 1 108 ? -1.738 5.524 13.634 1.00 92.56 108 ILE A O 1
ATOM 887 N N . PRO A 1 109 ? -0.873 7.377 14.565 1.00 86.69 109 PRO A N 1
ATOM 888 C CA . PRO A 1 109 ? -1.872 7.414 15.618 1.00 86.69 109 PRO A CA 1
ATOM 889 C C . PRO A 1 109 ? -3.259 7.693 15.037 1.00 86.69 109 PRO A C 1
ATOM 891 O O . PRO A 1 109 ? -3.436 8.540 14.157 1.00 86.69 109 PRO A O 1
ATOM 894 N N . GLU A 1 110 ? -4.270 7.018 15.578 1.00 82.81 110 GLU A N 1
ATOM 895 C CA . GLU A 1 110 ? -5.656 7.337 15.255 1.00 82.81 110 GLU A CA 1
ATOM 896 C C . GLU A 1 110 ? -5.981 8.772 15.697 1.00 82.81 110 GLU A C 1
ATOM 898 O O . GLU A 1 110 ? -5.683 9.181 16.824 1.00 82.81 110 GLU A O 1
ATOM 903 N N . ARG A 1 111 ? -6.625 9.551 14.817 1.00 79.88 111 ARG A N 1
ATOM 904 C CA . ARG A 1 111 ? -7.068 10.904 15.168 1.00 79.88 111 ARG A CA 1
ATOM 905 C C . ARG A 1 111 ? -8.166 10.821 16.239 1.00 79.88 111 ARG A C 1
ATOM 907 O O . ARG A 1 111 ? -9.194 10.178 15.988 1.00 79.88 111 ARG A O 1
ATOM 914 N N . PRO A 1 112 ? -8.004 11.488 17.398 1.00 74.44 112 PRO A N 1
ATOM 915 C CA . PRO A 1 112 ? -9.022 11.494 18.441 1.00 74.44 112 PRO A CA 1
ATOM 916 C C . PRO A 1 112 ? -10.373 11.982 17.910 1.00 74.44 112 PRO A C 1
ATOM 918 O O . PRO A 1 112 ? -10.439 12.969 17.181 1.00 74.44 112 PRO A O 1
ATOM 921 N N . GLY A 1 113 ? -11.454 11.296 18.282 1.00 70.06 113 GLY A N 1
ATOM 922 C CA . GLY A 1 113 ? -12.813 11.669 17.873 1.00 70.06 113 GLY A C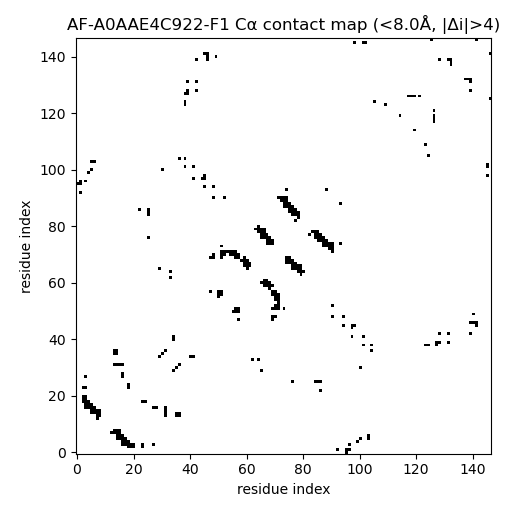A 1
ATOM 923 C C . GLY A 1 113 ? -13.208 11.244 16.455 1.00 70.06 113 GLY A C 1
ATOM 924 O O . GLY A 1 113 ? -14.285 11.623 15.998 1.00 70.06 113 GLY A O 1
ATOM 925 N N . THR A 1 114 ? -12.389 10.444 15.764 1.00 74.50 114 THR A N 1
ATOM 926 C CA . THR A 1 114 ? -12.787 9.837 14.485 1.00 74.50 114 THR A CA 1
ATOM 927 C C . THR A 1 114 ? -13.949 8.872 14.714 1.00 74.50 114 THR A C 1
ATOM 929 O O . THR A 1 114 ? -13.819 7.882 15.435 1.00 74.50 114 THR A O 1
ATOM 932 N N . TYR A 1 115 ? -15.100 9.163 14.107 1.00 74.75 115 TYR A N 1
ATOM 933 C CA . TYR A 1 115 ? -16.248 8.264 14.136 1.00 74.75 115 TYR A CA 1
ATOM 934 C C . TYR A 1 115 ? -15.973 7.036 13.260 1.00 74.75 115 TYR A C 1
ATOM 936 O O . TYR A 1 115 ? -15.695 7.170 12.068 1.00 74.75 115 TYR A O 1
ATOM 944 N N . ARG A 1 116 ? -16.078 5.841 13.850 1.00 75.38 116 ARG A N 1
ATOM 945 C CA . ARG A 1 116 ? -16.002 4.563 13.135 1.00 75.38 116 ARG A CA 1
ATOM 946 C C . ARG A 1 116 ? -17.407 4.031 12.883 1.00 75.38 116 ARG A C 1
ATOM 948 O O . ARG A 1 116 ? -18.155 3.801 13.829 1.00 75.38 116 ARG A O 1
ATOM 955 N N . ALA A 1 117 ? -17.743 3.812 11.612 1.00 73.12 117 ALA A N 1
ATOM 956 C CA . ALA A 1 117 ? -19.021 3.215 11.225 1.00 73.12 117 ALA A CA 1
ATOM 957 C C . ALA A 1 117 ? -19.086 1.702 11.519 1.00 73.12 117 ALA A C 1
ATOM 959 O O . ALA A 1 117 ? -20.171 1.175 11.749 1.00 73.12 117 ALA A O 1
ATOM 960 N N . PHE A 1 118 ? -17.937 1.015 11.545 1.00 81.38 118 PHE A N 1
ATOM 961 C CA . PHE A 1 118 ? -17.839 -0.436 11.730 1.00 81.38 118 PHE A CA 1
ATOM 962 C C . PHE A 1 118 ? -16.844 -0.769 12.851 1.00 81.38 118 PHE A C 1
ATOM 964 O O . PHE A 1 118 ? -15.778 -0.159 12.908 1.00 81.38 118 PHE A O 1
ATOM 971 N N . TRP A 1 119 ? -17.217 -1.711 13.728 1.00 88.44 119 TRP A N 1
ATOM 972 C CA . TRP A 1 119 ? -16.418 -2.239 14.853 1.00 88.44 119 TRP A CA 1
ATOM 973 C C . TRP A 1 119 ? -1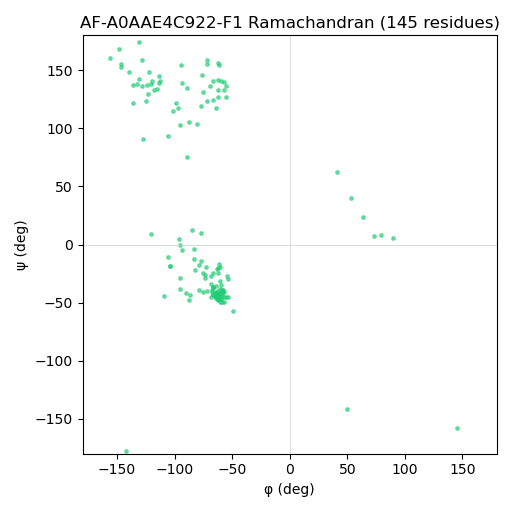5.618 -1.179 15.634 1.00 88.44 119 TRP A C 1
ATOM 975 O O . TRP A 1 119 ? -14.385 -1.211 15.643 1.00 88.44 119 TRP A O 1
ATOM 985 N N . PRO A 1 120 ? -16.290 -0.205 16.283 1.00 87.31 120 PRO A N 1
ATOM 986 C CA . PRO A 1 120 ? -15.624 0.871 17.024 1.00 87.31 120 PRO A CA 1
ATOM 987 C C . PRO A 1 120 ? -14.753 0.388 18.196 1.00 87.31 120 PRO A C 1
ATOM 989 O O . PRO A 1 120 ? -13.943 1.161 18.703 1.00 87.31 120 PRO A O 1
ATOM 992 N N . GLU A 1 121 ? -14.938 -0.855 18.637 1.00 88.75 121 GLU A N 1
ATOM 993 C CA . GLU A 1 121 ? -14.165 -1.525 19.681 1.00 88.75 121 GLU A CA 1
ATOM 994 C C . GLU A 1 121 ? -12.801 -2.063 19.222 1.00 88.75 121 GL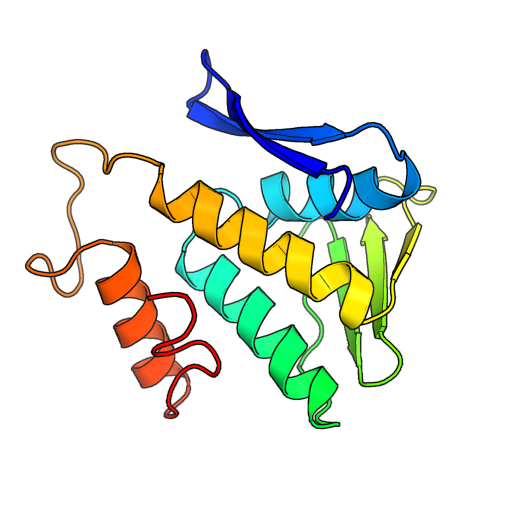U A C 1
ATOM 996 O O . GLU A 1 121 ? -11.961 -2.353 20.073 1.00 88.75 121 GLU A O 1
ATOM 1001 N N . LEU A 1 122 ? -12.577 -2.205 17.913 1.00 90.25 122 LEU A N 1
ATOM 1002 C CA . LEU A 1 122 ? -11.322 -2.701 17.342 1.00 90.25 122 LEU A CA 1
ATOM 1003 C C . LEU A 1 122 ? -10.395 -1.546 16.964 1.00 90.25 122 LEU A C 1
ATOM 1005 O O . LEU A 1 122 ? -10.859 -0.451 16.628 1.00 90.25 122 LEU A O 1
ATOM 1009 N N . SER A 1 123 ? -9.082 -1.795 16.940 1.00 88.75 123 SER A N 1
ATOM 1010 C CA . SER A 1 123 ? -8.152 -0.847 16.317 1.00 88.75 123 SER A CA 1
ATOM 1011 C C . SER A 1 123 ? -8.469 -0.687 14.825 1.00 88.75 123 SER A C 1
ATOM 1013 O O . SER A 1 123 ? -9.054 -1.570 14.193 1.00 88.75 123 SER A O 1
ATOM 1015 N N . LEU A 1 124 ? -8.104 0.453 14.237 1.00 89.31 124 LEU A N 1
ATOM 1016 C CA . LEU A 1 124 ? -8.375 0.732 12.827 1.00 89.31 124 LEU A CA 1
ATOM 1017 C C . LEU A 1 124 ? -7.817 -0.359 11.883 1.00 89.31 124 LEU A C 1
ATOM 1019 O O . LEU A 1 124 ? -8.570 -0.806 11.013 1.00 89.31 124 LEU A O 1
ATOM 1023 N N . PRO A 1 125 ? -6.573 -0.856 12.052 1.00 90.94 125 PRO A N 1
ATOM 1024 C CA . PRO A 1 125 ? -6.057 -1.956 11.237 1.00 90.94 125 PRO A CA 1
ATOM 1025 C C . PRO A 1 125 ? -6.879 -3.245 11.369 1.00 90.94 125 PRO A C 1
ATOM 1027 O O . PRO A 1 125 ? -7.164 -3.892 10.363 1.00 90.94 125 PRO A O 1
ATOM 1030 N N . GLU A 1 126 ? -7.297 -3.607 12.587 1.00 91.81 126 GLU A N 1
ATOM 1031 C CA . GLU A 1 126 ? -8.106 -4.807 12.845 1.00 91.81 126 GLU A CA 1
ATOM 1032 C C . GLU A 1 126 ? -9.505 -4.698 12.229 1.00 91.81 126 GLU A C 1
ATOM 1034 O O . GLU A 1 126 ? -9.987 -5.651 11.615 1.00 91.81 126 GLU A O 1
ATOM 1039 N N . ALA A 1 127 ? -10.145 -3.530 12.344 1.00 92.44 127 ALA A N 1
ATOM 1040 C CA . ALA A 1 127 ? -11.450 -3.275 11.745 1.00 92.44 127 ALA A CA 1
ATOM 1041 C C . ALA A 1 127 ? -11.396 -3.377 10.211 1.00 92.44 127 ALA A C 1
ATOM 1043 O O . ALA A 1 127 ? -12.268 -3.998 9.604 1.00 92.44 127 ALA A O 1
ATOM 1044 N N . HIS A 1 128 ? -10.356 -2.818 9.580 1.00 93.44 128 HIS A N 1
ATOM 1045 C CA . HIS A 1 128 ? -10.158 -2.930 8.133 1.00 93.44 128 HIS A CA 1
ATOM 1046 C C . HIS A 1 128 ? -9.827 -4.357 7.691 1.00 93.44 128 HIS A C 1
ATOM 1048 O O . HIS A 1 128 ? -10.350 -4.795 6.669 1.00 93.44 128 HIS A O 1
ATOM 1054 N N . LEU A 1 129 ? -9.021 -5.098 8.458 1.00 94.69 129 LEU A N 1
ATOM 1055 C CA . LEU A 1 129 ? -8.755 -6.512 8.189 1.00 94.69 129 LEU A CA 1
ATOM 1056 C C . LEU A 1 129 ? -10.055 -7.323 8.197 1.00 94.69 129 LEU A C 1
ATOM 1058 O O . LEU A 1 129 ? -10.325 -8.066 7.256 1.00 94.69 129 LEU A O 1
ATOM 1062 N N . LEU A 1 130 ? -10.879 -7.156 9.233 1.00 94.25 130 LEU A N 1
ATOM 1063 C CA . LEU A 1 130 ? -12.147 -7.871 9.348 1.00 94.25 130 LEU A CA 1
ATOM 1064 C C . LEU A 1 130 ? -13.123 -7.489 8.225 1.00 94.25 130 LEU A C 1
ATOM 1066 O O . LEU A 1 130 ? -13.773 -8.367 7.655 1.00 94.25 130 LEU A O 1
ATOM 1070 N N . LEU A 1 131 ? -13.203 -6.199 7.883 1.00 94.56 131 LEU A N 1
ATOM 1071 C CA . LEU A 1 131 ? -14.011 -5.722 6.760 1.00 94.56 131 LEU A CA 1
ATOM 1072 C C . LEU A 1 131 ? -13.565 -6.356 5.439 1.00 94.56 131 LEU A C 1
ATOM 1074 O O . LEU A 1 131 ? -14.400 -6.807 4.653 1.00 94.56 131 LEU A O 1
ATOM 1078 N N . TRP A 1 132 ? -12.255 -6.394 5.202 1.00 95.56 132 TRP A N 1
ATOM 1079 C CA . TRP A 1 132 ? -11.667 -6.970 4.000 1.00 95.56 132 TRP A CA 1
ATOM 1080 C C . TRP A 1 132 ? -12.025 -8.456 3.881 1.00 95.56 132 TRP A C 1
ATOM 1082 O O . TRP A 1 132 ? -12.557 -8.889 2.862 1.00 95.56 132 TRP A O 1
ATOM 1092 N N . GLU A 1 133 ? -11.833 -9.235 4.947 1.00 96.19 133 GLU A N 1
ATOM 1093 C CA . GLU A 1 133 ? -12.125 -10.674 4.934 1.00 96.19 133 GLU A CA 1
ATOM 1094 C C . GLU A 1 133 ? -13.611 -10.975 4.728 1.00 96.19 133 GLU A C 1
ATOM 1096 O O . GLU A 1 133 ? -13.955 -11.940 4.044 1.00 96.19 133 GLU A O 1
ATOM 1101 N N . GLN A 1 134 ? -14.500 -10.140 5.277 1.00 95.94 134 GLN A N 1
ATOM 1102 C CA . GLN A 1 134 ? -15.938 -10.247 5.020 1.00 95.94 134 GLN A CA 1
ATOM 1103 C C . GLN A 1 134 ? -16.287 -9.915 3.571 1.00 95.94 134 GLN A C 1
ATOM 1105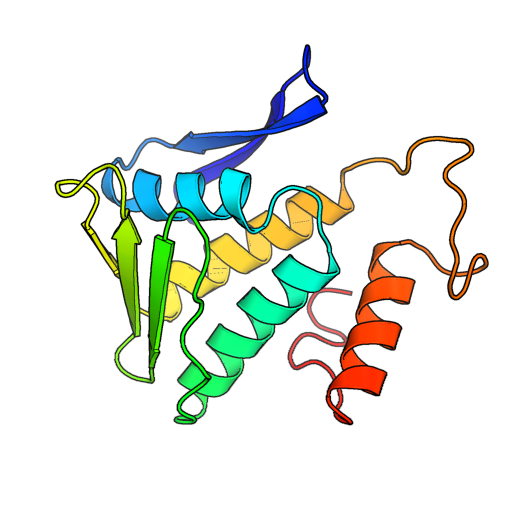 O O . GLN A 1 134 ? -17.112 -10.604 2.977 1.00 95.94 134 GLN A O 1
ATOM 1110 N N . THR A 1 135 ? -15.647 -8.894 3.002 1.00 95.44 135 THR A N 1
ATOM 1111 C CA . THR A 1 135 ? -15.872 -8.466 1.615 1.00 95.44 135 THR A CA 1
ATOM 1112 C C . THR A 1 135 ? -15.464 -9.557 0.627 1.00 95.44 135 THR A C 1
ATOM 1114 O O . THR A 1 135 ? -16.223 -9.880 -0.284 1.00 95.44 135 THR A O 1
ATOM 1117 N N . TRP A 1 136 ? -14.295 -10.165 0.830 1.00 94.56 136 TRP A N 1
ATOM 1118 C CA . TRP A 1 136 ? -13.736 -11.157 -0.094 1.00 94.56 136 TRP A CA 1
ATOM 1119 C C . TRP A 1 136 ? -14.077 -12.610 0.260 1.00 94.56 136 TRP A C 1
ATOM 1121 O O . TRP A 1 136 ? -13.724 -13.525 -0.484 1.00 94.56 136 TRP A O 1
ATOM 1131 N N . GLY A 1 137 ? -14.741 -12.850 1.395 1.00 96.44 137 GLY A N 1
ATOM 1132 C CA . GLY A 1 137 ? -15.165 -14.182 1.832 1.00 96.44 137 GLY A CA 1
ATOM 1133 C C . GLY A 1 137 ? -14.011 -15.149 2.121 1.00 96.44 137 GLY A C 1
ATOM 1134 O O . GLY A 1 137 ? -14.200 -16.365 2.046 1.00 96.44 137 GLY A O 1
ATOM 1135 N N . ARG A 1 138 ? -12.812 -14.637 2.430 1.00 95.50 138 ARG A N 1
ATOM 1136 C CA . ARG A 1 138 ? -11.606 -15.439 2.698 1.00 95.50 138 ARG A CA 1
ATOM 1137 C C . ARG A 1 138 ? -10.696 -14.787 3.747 1.00 95.50 138 ARG A C 1
ATOM 1139 O O . ARG A 1 138 ? -10.711 -13.564 3.864 1.00 95.50 138 ARG A O 1
ATOM 1146 N N . PRO A 1 139 ? -9.859 -15.565 4.462 1.00 95.62 139 PRO A N 1
ATOM 1147 C CA . PRO A 1 139 ? -8.822 -15.007 5.328 1.00 95.62 139 PRO A CA 1
ATOM 1148 C C . PRO A 1 139 ? -7.793 -14.197 4.534 1.00 95.62 139 PRO A C 1
ATOM 1150 O O . PRO A 1 139 ? -7.385 -14.610 3.444 1.00 95.62 139 PRO A O 1
ATOM 1153 N N . HIS A 1 140 ? -7.330 -13.079 5.093 1.00 96.62 140 HIS A N 1
ATOM 1154 C CA . HIS A 1 140 ? -6.285 -12.281 4.455 1.00 96.62 140 HIS A CA 1
ATOM 1155 C C . HIS A 1 140 ? -4.942 -13.039 4.479 1.00 96.62 140 HIS A C 1
ATOM 1157 O O . HIS A 1 140 ? -4.572 -13.579 5.527 1.00 96.62 140 HIS A O 1
ATOM 1163 N N . PRO A 1 141 ? -4.155 -13.057 3.384 1.00 93.88 141 PRO A N 1
ATOM 1164 C CA . PRO A 1 141 ? -2.925 -13.858 3.294 1.00 93.88 141 PRO A CA 1
ATOM 1165 C C . PRO A 1 141 ? -1.835 -13.462 4.302 1.00 93.88 141 PRO A C 1
ATOM 1167 O O . PRO A 1 141 ? -0.960 -14.261 4.636 1.00 93.88 141 PRO A O 1
ATOM 1170 N N . TYR A 1 142 ? -1.896 -12.236 4.824 1.00 89.81 142 TYR A N 1
ATOM 1171 C CA . TYR A 1 142 ? -0.975 -11.754 5.857 1.00 89.81 142 TYR A CA 1
ATOM 1172 C C . TYR A 1 142 ? -1.509 -11.866 7.287 1.00 89.81 142 TYR A C 1
ATOM 1174 O O . TYR A 1 142 ? -0.824 -11.428 8.215 1.00 89.81 142 TYR A O 1
ATOM 1182 N N . ARG A 1 143 ? -2.692 -12.461 7.496 1.00 88.50 143 ARG A N 1
ATOM 1183 C CA . ARG A 1 143 ? -3.225 -12.707 8.841 1.00 88.50 143 ARG A CA 1
ATOM 1184 C C . ARG A 1 143 ? -2.209 -13.509 9.666 1.00 88.50 143 ARG A C 1
ATOM 1186 O O . ARG A 1 143 ? -1.729 -14.549 9.224 1.00 88.50 143 ARG A O 1
ATOM 1193 N N . GLY A 1 144 ? -1.858 -13.007 10.853 1.00 82.12 144 GLY A N 1
ATOM 1194 C CA . GLY A 1 144 ? -0.860 -13.622 11.741 1.00 82.12 144 GLY A CA 1
ATOM 1195 C C . GLY A 1 144 ? 0.603 -13.483 11.289 1.00 82.12 144 GLY A C 1
ATOM 1196 O O . GLY A 1 144 ? 1.480 -14.100 11.888 1.00 82.12 144 GLY A O 1
ATOM 1197 N N . ARG A 1 145 ? 0.881 -12.700 10.234 1.00 82.75 145 ARG A N 1
ATOM 1198 C CA . ARG A 1 145 ? 2.244 -12.337 9.798 1.00 82.75 145 ARG A CA 1
ATOM 1199 C C . ARG A 1 145 ? 2.555 -10.867 10.062 1.00 82.75 145 ARG A C 1
ATOM 1201 O O . ARG A 1 145 ? 3.651 -10.553 10.514 1.00 82.75 145 ARG A O 1
ATOM 1208 N N . LEU A 1 146 ? 1.608 -9.983 9.741 1.00 79.44 146 LEU A N 1
ATOM 1209 C CA . LEU A 1 146 ? 1.750 -8.523 9.851 1.00 79.44 146 LEU A CA 1
ATOM 1210 C C . LEU A 1 146 ? 0.721 -7.870 10.793 1.00 79.44 146 LEU A C 1
ATOM 1212 O O . LEU A 1 146 ? 0.621 -6.643 10.811 1.00 79.44 146 LEU A O 1
ATOM 1216 N N . PHE A 1 147 ? -0.034 -8.684 11.535 1.00 70.19 147 PHE A N 1
ATOM 1217 C CA . PHE A 1 147 ? -1.070 -8.284 12.492 1.00 70.19 147 PHE A CA 1
ATOM 1218 C C . PHE A 1 147 ? -0.805 -8.990 13.812 1.00 70.19 147 PHE A C 1
ATOM 1220 O O . PHE A 1 147 ? -0.501 -10.208 13.741 1.00 70.19 147 PHE A O 1
#

Sequence (147 aa):
MTDLRFELDPEWDLPIFKGRAERYFPLGAWLISEVSKNHGVALDALAMLDDAARGDTPEPWDSESYDVTVDAAGMRFQNRYALDQRAEYSLDEVRPVLEDYWRFLLTIPERPGTYRAFWPELSLPEAHLLLWEQTWGRPHPYRGRLF